Protein AF-A0A2V8PG73-F1 (afdb_monomer_lite)

Structure (mmCIF, N/CA/C/O backbone):
data_AF-A0A2V8PG73-F1
#
_entry.id   AF-A0A2V8PG73-F1
#
loop_
_atom_site.group_PDB
_atom_site.id
_atom_site.type_symbol
_atom_site.label_atom_id
_atom_site.label_alt_id
_atom_site.label_comp_id
_atom_site.label_asym_id
_atom_site.label_entity_id
_atom_site.label_seq_id
_atom_site.pdbx_PDB_ins_code
_atom_site.Cartn_x
_atom_site.Cartn_y
_atom_site.Cartn_z
_atom_site.occupancy
_atom_site.B_iso_or_equiv
_atom_site.auth_seq_id
_atom_site.auth_comp_id
_atom_site.auth_asym_id
_atom_site.auth_atom_id
_atom_site.pdbx_PDB_model_num
ATOM 1 N N . GLU A 1 1 ? 3.959 1.963 -9.848 1.00 85.50 1 GLU A N 1
ATOM 2 C CA . GLU A 1 1 ? 4.620 3.159 -9.272 1.00 85.50 1 GLU A CA 1
ATOM 3 C C . GLU A 1 1 ? 4.871 2.932 -7.782 1.00 85.50 1 GLU A C 1
ATOM 5 O O . GLU A 1 1 ? 4.320 1.975 -7.251 1.00 85.50 1 GLU A O 1
ATOM 10 N N . GLN A 1 2 ? 5.704 3.747 -7.128 1.00 91.19 2 GLN A N 1
ATOM 11 C CA . GLN A 1 2 ? 5.817 3.752 -5.663 1.00 91.19 2 GLN A CA 1
ATOM 12 C C . GLN A 1 2 ? 5.114 4.993 -5.128 1.00 91.19 2 GLN A C 1
ATOM 14 O O . GLN A 1 2 ? 5.374 6.100 -5.594 1.00 91.19 2 GLN A O 1
ATOM 19 N N . ARG A 1 3 ? 4.221 4.791 -4.164 1.00 93.12 3 ARG A N 1
ATOM 20 C CA . ARG A 1 3 ? 3.377 5.842 -3.606 1.00 93.12 3 ARG A CA 1
ATOM 21 C C . ARG A 1 3 ? 3.423 5.759 -2.088 1.00 93.12 3 ARG A C 1
ATOM 23 O O . ARG A 1 3 ? 3.326 4.669 -1.526 1.00 93.12 3 ARG A O 1
ATOM 30 N N . GLN A 1 4 ? 3.576 6.904 -1.431 1.00 94.75 4 GLN A N 1
ATOM 31 C CA . GLN A 1 4 ? 3.466 6.976 0.020 1.00 94.75 4 GLN A CA 1
ATOM 32 C C . GLN A 1 4 ? 1.998 6.824 0.433 1.00 94.75 4 GLN A C 1
ATOM 34 O O . GLN A 1 4 ? 1.113 7.435 -0.164 1.00 94.75 4 GLN A O 1
ATOM 39 N N . VAL A 1 5 ? 1.756 6.030 1.472 1.00 95.94 5 VAL A N 1
ATOM 40 C CA . VAL A 1 5 ? 0.429 5.816 2.056 1.00 95.94 5 VAL A CA 1
ATOM 41 C C . VAL A 1 5 ? 0.436 6.208 3.528 1.00 95.94 5 VAL A C 1
ATOM 43 O O . VAL A 1 5 ? 1.472 6.130 4.194 1.00 95.94 5 VAL A O 1
ATOM 46 N N . THR A 1 6 ? -0.717 6.626 4.042 1.00 97.56 6 THR A N 1
ATOM 47 C CA . THR A 1 6 ? -0.922 6.838 5.480 1.00 97.56 6 THR A CA 1
ATOM 48 C C . THR A 1 6 ? -1.632 5.622 6.049 1.00 97.56 6 THR A C 1
ATOM 50 O O . THR A 1 6 ? -2.701 5.245 5.567 1.00 97.56 6 THR A O 1
ATOM 53 N N . LEU A 1 7 ? -1.023 5.000 7.055 1.00 97.06 7 LEU A N 1
ATOM 54 C CA . LEU A 1 7 ? -1.569 3.832 7.737 1.00 97.06 7 LEU A CA 1
ATOM 55 C C . LEU A 1 7 ? -2.164 4.247 9.082 1.00 97.06 7 LEU A C 1
ATOM 57 O O . LEU A 1 7 ? -1.585 5.077 9.781 1.00 97.06 7 LEU A O 1
ATOM 61 N N . GLY A 1 8 ? -3.292 3.636 9.430 1.00 96.94 8 GLY A N 1
ATOM 62 C CA . GLY A 1 8 ? -3.992 3.836 10.693 1.00 96.94 8 GLY A CA 1
ATOM 63 C C . GLY A 1 8 ? -3.848 2.639 11.631 1.00 96.94 8 GLY A C 1
ATOM 64 O O . GLY A 1 8 ? -2.791 2.014 11.743 1.00 96.94 8 GLY A O 1
ATOM 65 N N . GLN A 1 9 ? -4.946 2.308 12.313 1.00 97.56 9 GLN A N 1
ATOM 66 C CA . GLN A 1 9 ? -5.000 1.199 13.267 1.00 97.56 9 GLN A CA 1
ATOM 67 C C . GLN A 1 9 ? -4.721 -0.160 12.603 1.00 97.56 9 GLN A C 1
ATOM 69 O O . GLN A 1 9 ? -5.109 -0.421 11.461 1.00 97.56 9 GLN A O 1
ATOM 74 N N . ARG A 1 10 ? -4.081 -1.055 13.359 1.00 97.00 10 ARG A N 1
ATOM 75 C CA . ARG A 1 10 ? -3.851 -2.454 12.981 1.00 97.00 10 ARG A CA 1
ATOM 76 C C . ARG A 1 10 ? -4.882 -3.357 13.655 1.00 97.00 10 ARG A C 1
ATOM 78 O O . ARG A 1 10 ? -5.177 -3.181 14.832 1.00 97.00 10 ARG A O 1
ATOM 85 N N . GLN A 1 11 ? -5.391 -4.336 12.914 1.00 96.12 11 GLN A N 1
ATOM 86 C CA . GLN A 1 11 ? -6.354 -5.334 13.377 1.00 96.12 11 GLN A CA 1
ATOM 87 C C . GLN A 1 11 ? -5.841 -6.729 13.004 1.00 96.12 11 GLN A C 1
ATOM 89 O O . GLN A 1 11 ? -6.063 -7.206 11.893 1.00 96.12 11 GLN A O 1
ATOM 94 N N . GLY A 1 12 ? -5.101 -7.359 13.921 1.00 94.50 12 GLY A N 1
ATOM 95 C CA . GLY A 1 12 ? -4.404 -8.617 13.641 1.00 94.50 12 GLY A CA 1
ATOM 96 C C . GLY A 1 12 ? -3.435 -8.466 12.464 1.00 94.50 12 GLY A C 1
ATOM 97 O O . GLY A 1 12 ? -2.558 -7.595 12.479 1.00 94.50 12 GLY A O 1
ATOM 98 N N . ASP A 1 13 ? -3.641 -9.276 11.428 1.00 91.38 13 ASP A N 1
ATOM 99 C CA . ASP A 1 13 ? -2.822 -9.278 10.210 1.00 91.38 13 ASP A CA 1
ATOM 100 C C . ASP A 1 13 ? -3.187 -8.154 9.223 1.00 91.38 13 ASP A C 1
ATOM 102 O O . ASP A 1 13 ? -2.445 -7.884 8.277 1.00 91.38 13 ASP A O 1
ATOM 106 N N . LEU A 1 14 ? -4.296 -7.445 9.459 1.00 94.06 14 LEU A N 1
ATOM 107 C CA . LEU A 1 14 ? -4.773 -6.354 8.612 1.00 94.06 14 LEU A CA 1
ATOM 108 C C . LEU A 1 14 ? -4.358 -4.984 9.161 1.00 94.06 14 LEU A C 1
ATOM 110 O O . LEU A 1 14 ? -4.239 -4.778 10.370 1.00 94.06 14 LEU A O 1
ATOM 114 N N . VAL A 1 15 ? -4.173 -4.009 8.270 1.00 95.31 15 VAL A N 1
ATOM 115 C CA . VAL A 1 15 ? -3.888 -2.610 8.623 1.00 95.31 15 VAL A CA 1
ATOM 116 C C . VAL A 1 15 ? -4.801 -1.674 7.842 1.00 95.31 15 VAL A C 1
ATOM 118 O O . VAL A 1 15 ? -5.033 -1.877 6.651 1.00 95.31 15 VAL A O 1
ATOM 121 N N . VAL A 1 16 ? -5.330 -0.652 8.514 1.00 95.88 16 VAL A N 1
ATOM 122 C CA . VAL A 1 16 ? -6.153 0.378 7.872 1.00 95.88 16 VAL A CA 1
ATOM 123 C C . VAL A 1 16 ? -5.267 1.264 6.999 1.00 95.88 16 VAL A C 1
ATOM 125 O O . VAL A 1 16 ? -4.266 1.802 7.472 1.00 95.88 16 VAL A O 1
ATOM 128 N N . VAL A 1 17 ? -5.655 1.445 5.736 1.00 95.38 17 VAL A N 1
ATOM 129 C CA . VAL A 1 17 ? -5.065 2.446 4.839 1.00 95.38 17 VAL A CA 1
ATOM 130 C C . VAL A 1 17 ? -5.966 3.676 4.863 1.00 95.38 17 VAL A C 1
ATOM 132 O O . VAL A 1 17 ? -7.081 3.638 4.354 1.00 95.38 17 VAL A O 1
ATOM 135 N N . GLU A 1 18 ? -5.505 4.757 5.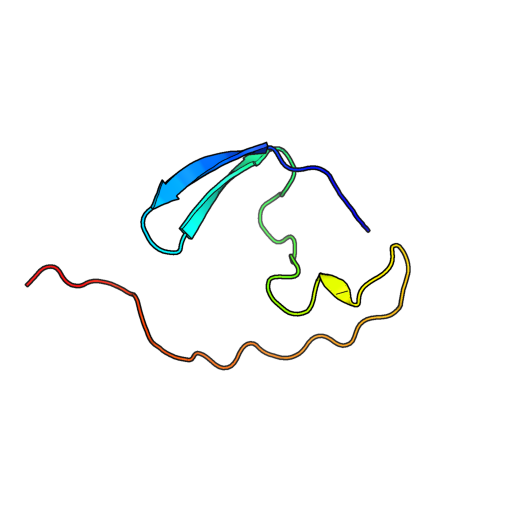487 1.00 96.31 18 GLU A N 1
ATOM 136 C CA . GLU A 1 18 ? -6.287 5.991 5.639 1.00 96.31 18 GLU A CA 1
ATOM 137 C C . GLU A 1 18 ? -6.218 6.872 4.390 1.00 96.31 18 GLU A C 1
ATOM 139 O O . GLU A 1 18 ? -7.182 7.561 4.059 1.00 96.31 18 GLU A O 1
ATOM 144 N N . LYS A 1 19 ? -5.060 6.886 3.712 1.00 96.56 19 LYS A N 1
ATOM 145 C CA . LYS A 1 19 ? -4.812 7.713 2.522 1.00 96.56 19 LYS A CA 1
ATOM 146 C C . LYS A 1 19 ? -3.844 7.035 1.562 1.00 96.56 19 LYS A C 1
ATOM 148 O O . LYS A 1 19 ? -2.911 6.355 1.988 1.00 96.56 19 LYS A O 1
ATOM 153 N N . GLY A 1 20 ? -4.019 7.327 0.275 1.00 94.44 20 GLY A N 1
ATOM 154 C CA . GLY A 1 20 ? -3.077 6.967 -0.787 1.00 94.44 20 GLY A CA 1
ATOM 155 C C . GLY A 1 20 ? -3.457 5.732 -1.604 1.00 94.44 20 GLY A C 1
ATOM 156 O O . GLY A 1 20 ? -2.709 5.391 -2.515 1.00 94.44 20 GLY A O 1
ATOM 157 N N . VAL A 1 21 ? -4.594 5.088 -1.323 1.00 95.56 21 VAL A N 1
ATOM 158 C CA . VAL A 1 21 ? -5.143 3.997 -2.144 1.00 95.56 21 VAL A CA 1
ATOM 159 C C . VAL A 1 21 ? -6.644 4.203 -2.324 1.00 95.56 21 VAL A C 1
ATOM 161 O O . VAL A 1 21 ? -7.331 4.548 -1.362 1.00 95.56 21 VAL A O 1
ATOM 164 N N . GLU A 1 22 ? -7.142 3.985 -3.537 1.00 94.94 22 GLU A N 1
ATOM 165 C CA . GLU A 1 22 ? -8.570 4.072 -3.869 1.00 94.94 22 GLU A CA 1
ATOM 166 C C . GLU A 1 22 ? -9.199 2.683 -4.090 1.00 94.94 22 GLU A C 1
ATOM 168 O O . GLU A 1 22 ? -8.501 1.723 -4.437 1.00 94.94 22 GLU A O 1
ATOM 173 N N . PRO A 1 23 ? -10.527 2.530 -3.908 1.00 93.00 23 PRO A N 1
ATOM 174 C CA . PRO A 1 23 ? -11.213 1.278 -4.216 1.00 93.00 23 PRO A CA 1
ATOM 175 C C . PRO A 1 23 ? -10.990 0.838 -5.670 1.00 93.00 23 PRO A C 1
ATOM 177 O O . PRO A 1 23 ? -11.133 1.624 -6.601 1.00 93.00 23 PRO A O 1
ATOM 180 N N . GLY A 1 24 ? -10.671 -0.443 -5.866 1.00 92.75 24 GLY A N 1
ATOM 181 C CA . GLY A 1 24 ? -10.383 -1.011 -7.189 1.00 92.75 24 GLY A CA 1
ATOM 182 C C . GLY A 1 24 ? -8.920 -0.889 -7.631 1.00 92.75 24 GLY A C 1
ATOM 183 O O . GLY A 1 24 ? -8.533 -1.534 -8.609 1.00 92.75 24 GLY A O 1
ATOM 184 N N . GLU A 1 25 ? -8.080 -0.143 -6.905 1.00 92.88 25 GLU A N 1
ATOM 185 C CA . GLU A 1 25 ? -6.634 -0.179 -7.124 1.00 92.88 25 GLU A CA 1
ATOM 186 C C . GLU A 1 25 ? -6.037 -1.524 -6.685 1.00 92.88 25 GLU A C 1
ATOM 188 O O . GLU A 1 25 ? -6.477 -2.166 -5.729 1.00 92.88 25 GLU A O 1
ATOM 193 N N . ARG A 1 26 ? -4.988 -1.956 -7.393 1.00 91.69 26 ARG A N 1
ATOM 194 C CA . ARG A 1 26 ? -4.241 -3.177 -7.073 1.00 91.69 26 ARG A CA 1
ATOM 195 C C . ARG A 1 26 ? -2.920 -2.810 -6.419 1.00 91.69 26 ARG A C 1
ATOM 197 O O . ARG A 1 26 ? -2.124 -2.076 -7.002 1.00 91.69 26 ARG A O 1
ATOM 204 N N . VAL A 1 27 ? -2.673 -3.373 -5.243 1.00 92.19 27 VAL A N 1
ATOM 205 C CA . VAL A 1 27 ? -1.450 -3.159 -4.464 1.00 92.19 27 VAL A CA 1
ATOM 206 C C . VAL A 1 27 ? -0.595 -4.421 -4.432 1.00 92.19 27 VAL A C 1
ATOM 208 O O . VAL A 1 27 ? -1.105 -5.538 -4.489 1.00 92.19 27 VAL A O 1
ATOM 211 N N . VAL A 1 28 ? 0.721 -4.244 -4.342 1.00 92.50 28 VAL A N 1
ATOM 212 C CA . VAL A 1 28 ? 1.664 -5.356 -4.182 1.00 92.50 28 VAL A CA 1
ATOM 213 C C . VAL A 1 28 ? 1.738 -5.719 -2.701 1.00 92.50 28 VAL A C 1
ATOM 215 O O . VAL A 1 28 ? 2.158 -4.898 -1.889 1.00 92.50 28 VAL A O 1
ATOM 218 N N . THR A 1 29 ? 1.344 -6.943 -2.351 1.00 91.19 29 THR A N 1
ATOM 219 C CA . THR A 1 29 ? 1.352 -7.453 -0.966 1.00 91.19 29 THR A CA 1
ATOM 220 C C . THR A 1 29 ? 2.516 -8.405 -0.680 1.00 91.19 29 THR A C 1
ATOM 222 O O . THR A 1 29 ? 2.860 -8.617 0.480 1.00 91.19 29 THR A O 1
ATOM 225 N N . ILE A 1 30 ? 3.146 -8.957 -1.723 1.00 90.94 30 ILE A N 1
ATOM 226 C CA . ILE A 1 30 ? 4.267 -9.903 -1.643 1.00 90.94 30 ILE A CA 1
ATOM 227 C C . ILE A 1 30 ? 5.310 -9.533 -2.708 1.00 90.94 30 ILE A C 1
ATOM 229 O O . ILE A 1 30 ? 4.958 -9.172 -3.829 1.00 90.94 30 ILE A O 1
ATOM 233 N N . GLY A 1 31 ? 6.601 -9.649 -2.375 1.00 92.38 31 GLY A N 1
ATOM 234 C CA . GLY A 1 31 ? 7.704 -9.463 -3.330 1.00 92.38 31 GLY A CA 1
ATOM 235 C C . GLY A 1 31 ? 8.125 -8.006 -3.561 1.00 92.38 31 GLY A C 1
ATOM 236 O O . GLY A 1 31 ? 8.902 -7.725 -4.470 1.00 92.38 31 GLY A O 1
ATOM 237 N N . GLN A 1 32 ? 7.669 -7.074 -2.722 1.00 92.31 32 GLN A N 1
ATOM 238 C CA . GLN A 1 32 ? 7.901 -5.634 -2.854 1.00 92.31 32 GLN A CA 1
ATOM 239 C C . GLN A 1 32 ? 9.377 -5.203 -2.783 1.00 92.31 32 GLN A C 1
ATOM 241 O O . GLN A 1 32 ? 9.716 -4.130 -3.264 1.00 92.31 32 GLN A O 1
ATOM 246 N N . ILE A 1 33 ? 10.272 -6.018 -2.211 1.00 93.56 33 ILE A N 1
ATOM 247 C CA . ILE A 1 33 ? 11.713 -5.701 -2.153 1.00 93.56 33 ILE A CA 1
ATOM 248 C C . ILE A 1 33 ? 12.349 -5.765 -3.554 1.00 93.56 33 ILE A C 1
ATOM 250 O O . ILE A 1 33 ? 13.296 -5.038 -3.837 1.00 93.56 33 ILE A O 1
ATOM 254 N N . GLY A 1 34 ? 11.824 -6.616 -4.442 1.00 92.69 34 GLY A N 1
ATOM 255 C CA . GLY A 1 34 ? 12.384 -6.848 -5.775 1.00 92.69 34 GLY A CA 1
ATOM 256 C C . GLY A 1 34 ? 11.819 -5.955 -6.881 1.00 92.69 34 GLY A C 1
ATOM 257 O O . GLY A 1 34 ? 12.212 -6.118 -8.035 1.00 92.69 34 GLY A O 1
ATOM 258 N N . VAL A 1 35 ? 10.886 -5.047 -6.576 1.00 92.69 35 VAL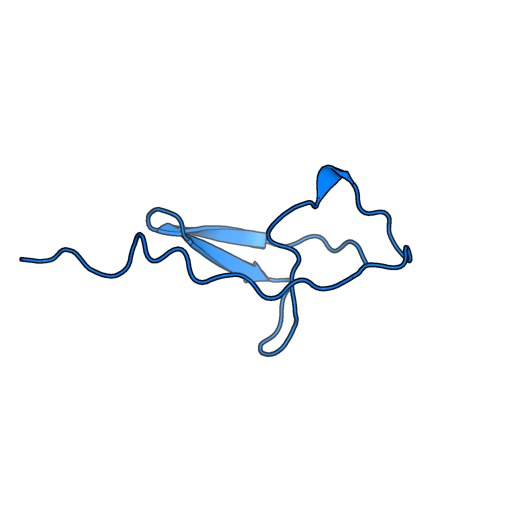 A N 1
ATOM 259 C CA . VAL A 1 35 ? 10.226 -4.213 -7.593 1.00 92.69 35 VAL A CA 1
ATOM 260 C C . VAL A 1 35 ? 10.823 -2.810 -7.643 1.00 92.69 35 VAL A C 1
ATOM 262 O O . VAL A 1 35 ? 11.103 -2.190 -6.619 1.00 92.69 35 VAL A O 1
ATOM 265 N N . THR A 1 36 ? 10.965 -2.271 -8.852 1.00 92.94 36 THR A N 1
ATOM 266 C CA . THR A 1 36 ? 11.387 -0.886 -9.090 1.00 92.94 36 THR A CA 1
ATOM 267 C C . THR A 1 36 ? 10.252 -0.071 -9.717 1.00 92.94 36 THR A C 1
ATOM 269 O O . THR A 1 36 ? 9.399 -0.626 -10.420 1.00 92.94 36 THR A O 1
ATOM 272 N N . PRO A 1 37 ? 10.191 1.253 -9.486 1.00 91.94 37 PRO A N 1
ATOM 273 C CA . PRO A 1 37 ? 9.210 2.108 -10.150 1.00 91.94 37 PRO A CA 1
ATOM 274 C C . PRO A 1 37 ? 9.313 2.001 -11.680 1.00 91.94 37 PRO A C 1
ATOM 276 O O . PRO A 1 37 ? 10.397 2.107 -12.240 1.00 91.94 37 PRO A O 1
ATOM 279 N N . GLY A 1 38 ? 8.183 1.775 -12.360 1.00 91.56 38 GLY A N 1
ATOM 280 C CA . GLY A 1 38 ? 8.127 1.623 -13.823 1.00 91.56 38 GLY A CA 1
ATOM 281 C C . GLY A 1 38 ? 8.609 0.265 -14.357 1.00 91.56 38 GLY A C 1
ATOM 282 O O . GLY A 1 38 ? 8.470 -0.002 -15.549 1.00 91.56 38 GLY A O 1
ATOM 283 N N . GLY A 1 39 ? 9.132 -0.609 -13.493 1.00 92.69 39 GLY A N 1
ATOM 284 C CA . GLY A 1 39 ? 9.522 -1.967 -13.856 1.00 92.69 39 GLY A CA 1
ATOM 285 C C . GLY A 1 39 ? 8.322 -2.829 -14.252 1.00 92.69 39 GLY A C 1
ATOM 286 O O . GLY A 1 39 ? 7.226 -2.700 -13.702 1.00 92.69 39 GLY A O 1
ATOM 287 N N . LYS A 1 40 ? 8.529 -3.740 -15.209 1.00 93.50 40 LYS A N 1
ATOM 288 C CA . LYS A 1 40 ? 7.517 -4.739 -15.571 1.00 93.50 40 LYS A CA 1
ATOM 289 C C . LYS A 1 40 ? 7.367 -5.746 -14.434 1.00 93.50 40 LYS A C 1
ATOM 291 O O . LYS A 1 40 ? 8.361 -6.240 -13.911 1.00 93.50 40 LYS A O 1
ATOM 296 N N . VAL A 1 41 ? 6.127 -6.089 -14.107 1.00 92.81 41 VAL A N 1
ATOM 297 C CA . VAL A 1 41 ? 5.799 -7.108 -13.105 1.00 92.81 41 VAL A CA 1
ATOM 298 C C . VAL A 1 41 ? 4.894 -8.168 -13.719 1.00 92.81 41 VAL A C 1
ATOM 300 O O . VAL A 1 41 ? 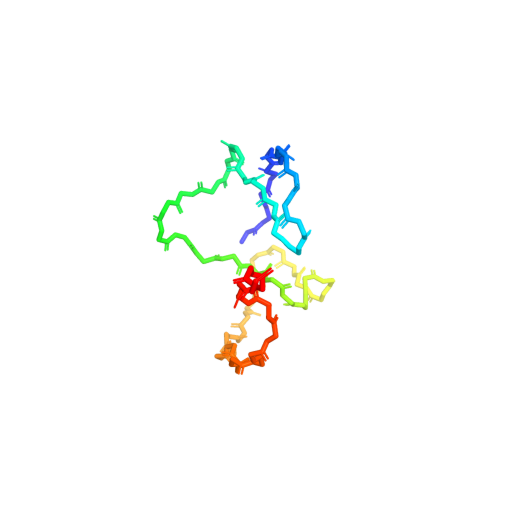4.094 -7.872 -14.609 1.00 92.81 41 VAL A O 1
ATOM 303 N N . ARG A 1 42 ? 5.009 -9.406 -13.236 1.00 92.81 42 ARG A N 1
ATOM 304 C CA . ARG A 1 42 ? 4.037 -10.469 -13.500 1.00 92.81 42 ARG A CA 1
ATOM 305 C C . ARG A 1 42 ? 3.138 -10.584 -12.279 1.00 92.81 42 ARG A C 1
ATOM 307 O O . ARG A 1 42 ? 3.638 -10.758 -11.174 1.00 92.81 42 ARG A O 1
ATOM 314 N N . VAL A 1 43 ? 1.832 -10.471 -12.485 1.00 90.31 43 VAL A N 1
ATOM 315 C CA . VAL A 1 43 ? 0.852 -10.676 -11.416 1.00 90.31 43 VAL A CA 1
ATOM 316 C C . VAL A 1 43 ? 0.638 -12.177 -11.263 1.00 90.31 43 VAL A C 1
ATOM 318 O O . VAL A 1 43 ? 0.323 -12.855 -12.240 1.00 90.31 43 VAL A O 1
ATOM 321 N N . GLU A 1 44 ? 0.849 -12.692 -10.057 1.00 88.31 44 GLU A N 1
ATOM 322 C CA . GLU A 1 44 ? 0.453 -14.049 -9.688 1.00 88.31 44 GLU A CA 1
ATOM 323 C C . GLU A 1 44 ? -0.890 -13.992 -8.965 1.00 88.31 44 GLU A C 1
ATOM 325 O O . GLU A 1 44 ? -1.105 -13.104 -8.139 1.00 88.31 44 GLU A O 1
ATOM 330 N N . GLU A 1 45 ? -1.794 -14.924 -9.269 1.00 80.00 45 GLU A N 1
ATOM 331 C CA . GLU A 1 45 ? -2.994 -15.097 -8.454 1.00 80.00 45 GLU A CA 1
ATOM 332 C C . GLU A 1 45 ? -2.575 -15.532 -7.054 1.00 80.00 45 GLU A C 1
ATOM 334 O O . GLU A 1 45 ? -1.875 -16.535 -6.868 1.00 80.00 45 GLU A O 1
ATOM 339 N N . GLN A 1 46 ? -2.998 -14.747 -6.065 1.00 68.38 46 GLN A N 1
ATOM 340 C CA .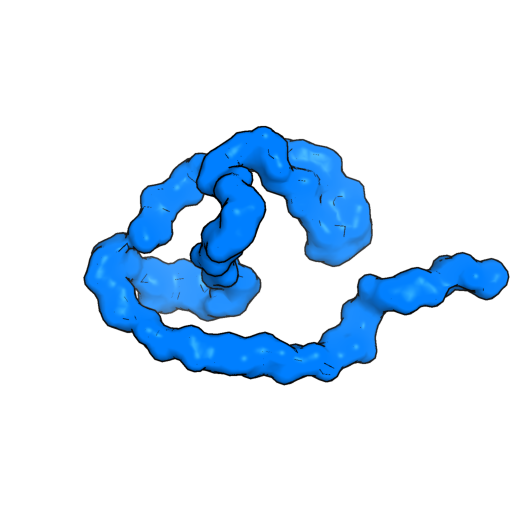 GLN A 1 46 ? -2.837 -15.103 -4.671 1.00 68.38 46 GLN A CA 1
ATOM 341 C C . GLN A 1 46 ? -3.607 -16.401 -4.440 1.00 68.38 46 GLN A C 1
ATOM 343 O O . GLN A 1 46 ? -4.835 -16.410 -4.426 1.00 68.38 46 GLN A O 1
ATOM 348 N N . ARG A 1 47 ? -2.883 -17.511 -4.270 1.00 68.12 47 ARG A N 1
ATOM 349 C CA . ARG A 1 47 ? -3.496 -18.744 -3.780 1.00 68.12 47 ARG A CA 1
ATOM 350 C C . ARG A 1 47 ? -4.055 -18.426 -2.402 1.00 68.12 47 ARG A C 1
ATOM 352 O O . ARG A 1 47 ? -3.304 -17.978 -1.536 1.00 68.12 47 ARG A O 1
ATOM 359 N N . GLU A 1 48 ? -5.355 -18.623 -2.220 1.00 60.03 48 GLU A N 1
ATOM 360 C CA . GLU A 1 48 ? -6.007 -18.501 -0.921 1.00 60.03 48 GLU A CA 1
ATOM 361 C C . GLU A 1 48 ? -5.426 -19.561 0.024 1.00 60.03 48 GLU A C 1
ATOM 363 O O . GLU A 1 48 ? -5.938 -20.668 0.166 1.00 60.03 48 GLU A O 1
ATOM 368 N N . THR A 1 49 ? -4.310 -19.254 0.679 1.00 58.22 49 THR A N 1
ATOM 369 C CA . THR A 1 49 ? -3.918 -19.963 1.891 1.00 58.22 49 THR A CA 1
ATOM 370 C C . THR A 1 49 ? -4.849 -19.469 2.984 1.00 58.22 49 THR A C 1
ATOM 372 O O . THR A 1 49 ? -4.594 -18.444 3.614 1.00 58.22 49 THR A O 1
ATOM 375 N N . GLY A 1 50 ? -5.980 -20.159 3.133 1.00 54.75 50 GLY A N 1
ATOM 376 C CA . GLY A 1 50 ? -6.973 -19.894 4.164 1.00 54.75 50 GLY A CA 1
ATOM 377 C C . GLY A 1 50 ? -6.366 -20.031 5.557 1.00 54.75 50 GLY A C 1
ATOM 378 O O . GLY A 1 50 ? -6.300 -21.123 6.110 1.00 54.75 50 GLY A O 1
ATOM 379 N N . ALA A 1 51 ? -5.937 -18.916 6.132 1.00 57.66 51 ALA A N 1
ATOM 380 C CA . ALA A 1 51 ? -5.673 -18.786 7.553 1.00 57.66 51 ALA A CA 1
ATOM 381 C C . ALA A 1 51 ? -5.988 -17.345 7.959 1.00 57.66 51 ALA A C 1
ATOM 383 O O . ALA A 1 51 ? -5.230 -16.432 7.648 1.0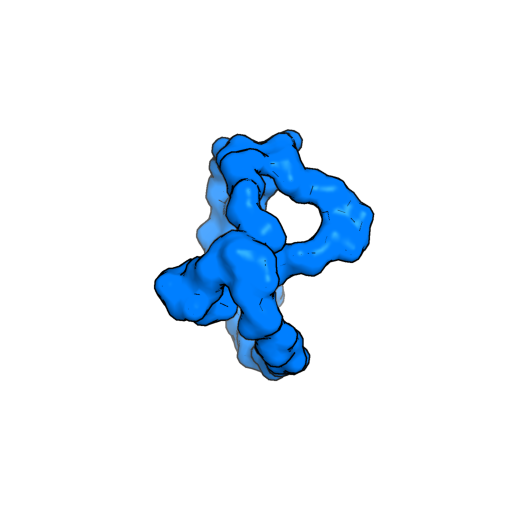0 57.66 51 ALA A O 1
ATOM 384 N N . GLY A 1 52 ? -7.126 -17.165 8.638 1.00 53.88 52 GLY A N 1
ATOM 385 C CA . GLY A 1 52 ? -7.416 -15.935 9.375 1.00 53.88 52 GLY A CA 1
ATOM 386 C C . GLY A 1 52 ? -8.704 -15.199 9.014 1.00 53.88 52 GLY A C 1
ATOM 387 O O . GLY A 1 52 ? -8.668 -13.987 8.874 1.00 53.88 52 GLY A O 1
ATOM 388 N N . ASN A 1 53 ? -9.851 -15.883 8.932 1.00 57.44 53 ASN A N 1
ATOM 389 C CA . ASN A 1 53 ? -11.153 -15.223 9.080 1.00 57.44 53 ASN A CA 1
ATOM 390 C C . ASN A 1 53 ? -11.967 -15.909 10.191 1.00 57.44 53 ASN A C 1
ATOM 392 O O . ASN A 1 53 ? -12.482 -17.005 10.003 1.00 57.44 53 ASN A O 1
ATOM 396 N N . GLY A 1 54 ? -12.076 -15.233 11.343 1.00 52.38 54 GLY A N 1
ATOM 397 C CA . GLY A 1 54 ? -13.165 -15.392 12.316 1.00 52.38 54 GLY A CA 1
ATOM 398 C C . GLY A 1 54 ? -13.116 -16.586 13.278 1.00 52.38 54 GLY A C 1
ATOM 399 O O . GLY A 1 54 ? -13.862 -17.541 13.107 1.00 52.38 54 GLY A O 1
ATOM 400 N N . ALA A 1 55 ? -12.369 -16.470 14.382 1.00 44.47 55 ALA A N 1
ATOM 401 C CA . ALA A 1 55 ? -12.634 -17.245 15.598 1.00 44.47 55 ALA A CA 1
ATOM 402 C C . ALA A 1 55 ? -13.247 -16.334 16.678 1.00 44.47 55 ALA A C 1
ATOM 404 O O . ALA A 1 55 ? -12.555 -15.803 17.543 1.00 44.47 55 ALA A O 1
ATOM 405 N N . LYS A 1 56 ? -14.568 -16.150 16.611 1.00 48.41 56 LYS A N 1
ATOM 406 C CA . LYS A 1 56 ? -15.408 -16.132 17.815 1.00 48.41 56 LYS A CA 1
ATOM 407 C C . LYS A 1 56 ? -16.206 -17.436 17.784 1.00 48.41 56 LYS A C 1
ATOM 409 O O . LYS A 1 56 ? -17.156 -17.538 17.012 1.00 48.41 56 LYS A O 1
ATOM 414 N N . GLN A 1 57 ? -15.744 -18.420 18.553 1.00 49.94 57 GLN A N 1
ATOM 415 C CA . GLN A 1 57 ? -16.605 -19.443 19.152 1.00 49.94 57 GLN A CA 1
ATOM 416 C C . GLN A 1 57 ? -16.999 -18.943 20.540 1.00 49.94 57 GLN A C 1
ATOM 418 O O . GLN A 1 57 ? -16.138 -18.278 21.165 1.00 49.94 57 GLN A O 1
#

Foldseek 3Di:
DDWDWDWDDDDVVDTDTPDDDDPPDDDDPPDVVPDDVPDDDDDDPPDCPDDDDDPDD

Radius of gyration: 14.17 Å; chains: 1; bounding box: 29×28×35 Å

Sequence (57 aa):
E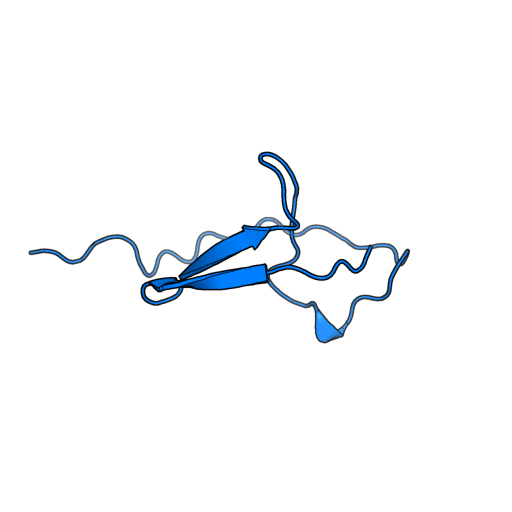QRQVTLGQRQGDLVVVEKGVEPGERVVTIGQIGVTPGGKVRVEEQRETGAGNGAKQ

Secondary structure (DSSP, 8-state):
-----EEEEEETTEEEEEES--TT-----S-GGG--TT---PPPP-------S----

pLDDT: mean 85.41, std 15.69, range [44.47, 97.56]